Protein AF-A0A7W4NN12-F1 (afdb_monomer_lite)

Structure (mmCIF, N/CA/C/O backbone):
data_AF-A0A7W4NN12-F1
#
_entry.id   AF-A0A7W4NN12-F1
#
loop_
_atom_site.group_PDB
_atom_site.id
_atom_site.type_symbol
_atom_site.label_atom_id
_atom_site.label_alt_id
_atom_site.label_comp_id
_atom_site.label_asym_id
_atom_site.label_entity_id
_atom_site.label_seq_id
_atom_site.pdbx_PDB_ins_code
_atom_site.Cartn_x
_atom_site.Cartn_y
_atom_site.Cartn_z
_atom_site.occupancy
_atom_site.B_iso_or_equiv
_atom_site.auth_seq_id
_atom_site.auth_comp_id
_atom_site.auth_asym_id
_atom_site.auth_atom_id
_atom_site.pdbx_PDB_model_num
ATOM 1 N N . MET A 1 1 ? -15.219 -5.579 -9.263 1.00 50.91 1 MET A N 1
ATOM 2 C CA . MET A 1 1 ? -13.966 -5.401 -8.498 1.00 50.91 1 MET A CA 1
ATOM 3 C C . MET A 1 1 ? -12.820 -5.453 -9.490 1.00 50.91 1 MET A C 1
ATOM 5 O O . MET A 1 1 ? -12.770 -6.405 -10.256 1.00 50.91 1 MET A O 1
ATOM 9 N N . SER A 1 2 ? -11.978 -4.421 -9.562 1.00 65.06 2 SER A N 1
ATOM 10 C CA . SER A 1 2 ? -10.755 -4.486 -10.374 1.00 65.06 2 SER A CA 1
ATOM 11 C C . SER A 1 2 ? -9.775 -5.413 -9.653 1.00 65.06 2 SER A C 1
ATOM 13 O O . SER A 1 2 ? -9.401 -5.104 -8.526 1.00 65.06 2 SER A O 1
ATOM 15 N N . GLY A 1 3 ? -9.442 -6.561 -10.247 1.00 89.62 3 GLY A N 1
ATOM 16 C CA . GLY A 1 3 ? -8.430 -7.478 -9.710 1.00 89.62 3 GLY A CA 1
ATOM 17 C C . GLY A 1 3 ? -7.016 -6.889 -9.777 1.00 89.62 3 GLY A C 1
ATOM 18 O O . GLY A 1 3 ? -6.835 -5.751 -10.215 1.00 89.62 3 GLY A O 1
ATOM 19 N N . VAL A 1 4 ? -6.018 -7.662 -9.356 1.00 96.56 4 VAL A N 1
ATOM 20 C CA . VAL A 1 4 ? -4.595 -7.335 -9.548 1.00 96.56 4 VAL A CA 1
ATOM 21 C C . VAL A 1 4 ? -4.143 -7.881 -10.902 1.00 96.56 4 VAL A C 1
ATOM 23 O O . VAL A 1 4 ? -4.489 -9.007 -11.247 1.00 96.56 4 VAL A O 1
ATOM 26 N N . ASP A 1 5 ? -3.425 -7.064 -11.671 1.00 97.44 5 ASP A N 1
ATOM 27 C CA . ASP A 1 5 ? -2.785 -7.466 -12.934 1.00 97.44 5 ASP A CA 1
ATOM 28 C C . ASP A 1 5 ? -1.349 -7.934 -12.682 1.00 97.44 5 ASP A C 1
ATOM 30 O O . ASP A 1 5 ? -0.929 -8.985 -13.152 1.00 97.44 5 ASP A O 1
ATOM 34 N N . SER A 1 6 ? -0.618 -7.169 -11.868 1.00 97.88 6 SER A N 1
ATOM 35 C CA . SER A 1 6 ? 0.743 -7.476 -11.444 1.00 97.88 6 SER A CA 1
ATOM 36 C C . SER A 1 6 ? 0.970 -6.987 -10.019 1.00 97.88 6 SER A C 1
ATOM 38 O O . SER A 1 6 ? 0.610 -5.858 -9.679 1.00 97.88 6 SER A O 1
ATOM 40 N N . TRP A 1 7 ? 1.593 -7.825 -9.193 1.00 98.19 7 TRP A N 1
ATOM 41 C CA . TRP A 1 7 ? 2.074 -7.421 -7.871 1.00 98.19 7 TRP A CA 1
ATOM 42 C C . TRP A 1 7 ? 3.340 -6.564 -7.952 1.00 98.19 7 TRP A C 1
ATOM 44 O O . TRP A 1 7 ? 3.594 -5.755 -7.063 1.00 98.19 7 TRP A O 1
ATOM 54 N N . GLY A 1 8 ? 4.071 -6.678 -9.062 1.00 98.06 8 GLY A N 1
ATOM 55 C CA . GLY A 1 8 ? 5.387 -6.085 -9.219 1.00 98.06 8 GLY A CA 1
ATOM 56 C C . GLY A 1 8 ? 6.470 -6.849 -8.458 1.00 98.06 8 GLY A C 1
ATOM 57 O O . GLY A 1 8 ? 6.244 -7.921 -7.895 1.00 98.06 8 GLY A O 1
ATOM 58 N N . ASP A 1 9 ? 7.667 -6.281 -8.463 1.00 98.12 9 ASP A N 1
ATOM 59 C CA . ASP A 1 9 ? 8.858 -6.787 -7.784 1.00 98.12 9 ASP A CA 1
ATOM 60 C C . ASP A 1 9 ? 9.805 -5.611 -7.487 1.00 98.12 9 ASP A C 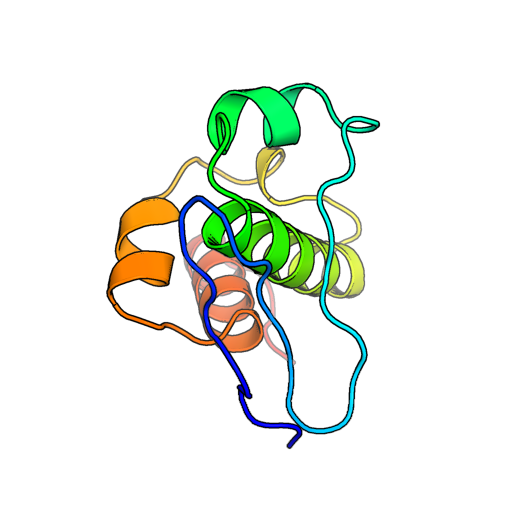1
ATOM 62 O O . ASP A 1 9 ? 9.351 -4.479 -7.296 1.00 98.12 9 ASP A O 1
ATOM 66 N N . VAL A 1 10 ? 11.109 -5.857 -7.382 1.00 97.69 10 VAL A N 1
ATOM 67 C CA . VAL A 1 10 ? 12.081 -4.785 -7.158 1.00 97.69 10 VAL A CA 1
ATOM 68 C C . VAL A 1 10 ? 12.152 -3.798 -8.331 1.00 97.69 10 VAL A C 1
ATOM 70 O O . VAL A 1 10 ? 12.311 -2.609 -8.088 1.00 97.69 10 VAL A O 1
ATOM 73 N N . ASP A 1 11 ? 11.923 -4.247 -9.566 1.00 98.06 11 ASP A N 1
ATOM 74 C CA . ASP A 1 11 ? 12.091 -3.473 -10.803 1.00 98.06 11 ASP A CA 1
ATOM 75 C C . ASP A 1 11 ? 10.759 -3.155 -11.513 1.00 98.06 11 ASP A C 1
ATOM 77 O O . ASP A 1 11 ? 10.718 -2.336 -12.438 1.00 98.06 11 ASP A O 1
ATOM 81 N N . ALA A 1 12 ? 9.651 -3.767 -11.086 1.00 98.25 12 ALA A N 1
ATOM 82 C CA . ALA A 1 12 ? 8.324 -3.573 -11.664 1.00 98.25 12 ALA A CA 1
ATOM 83 C C . ALA A 1 12 ? 7.303 -3.042 -10.635 1.00 98.25 12 ALA A C 1
ATOM 85 O O . ALA A 1 12 ? 7.196 -3.591 -9.539 1.00 98.25 12 ALA A O 1
ATOM 86 N N . PRO A 1 13 ? 6.506 -2.006 -10.965 1.00 98.56 13 PRO A N 1
ATOM 87 C CA . PRO A 1 13 ? 5.477 -1.463 -10.077 1.00 98.56 13 PRO A CA 1
ATOM 88 C C . PRO A 1 13 ? 4.235 -2.360 -9.953 1.00 98.56 13 PRO A C 1
ATOM 90 O O . PRO A 1 13 ? 3.884 -3.105 -10.868 1.00 98.56 13 PRO A O 1
ATOM 93 N N . PHE A 1 14 ? 3.509 -2.199 -8.844 1.00 98.50 14 PHE A N 1
ATOM 94 C CA . PHE A 1 14 ? 2.195 -2.810 -8.629 1.00 98.50 14 PHE A CA 1
ATOM 95 C C . PHE A 1 14 ? 1.138 -2.235 -9.584 1.00 98.50 14 PHE A C 1
ATOM 97 O O . PHE A 1 14 ? 1.106 -1.028 -9.851 1.00 98.50 14 PHE A O 1
ATOM 104 N N . GLN A 1 15 ? 0.219 -3.076 -10.061 1.00 98.44 15 GLN A N 1
ATOM 105 C CA . GLN A 1 15 ? -0.800 -2.690 -11.032 1.00 98.44 15 GLN A CA 1
ATOM 106 C C . GLN A 1 15 ? -2.138 -3.404 -10.801 1.00 98.44 15 GLN A C 1
ATOM 108 O O . GLN A 1 15 ? -2.231 -4.629 -10.737 1.00 98.44 15 GLN A O 1
ATOM 113 N N . PHE A 1 16 ? -3.218 -2.621 -10.770 1.00 97.94 16 PHE A N 1
ATOM 114 C CA . PHE A 1 16 ? -4.581 -3.150 -10.847 1.00 97.94 16 PHE A CA 1
ATOM 115 C C . PHE A 1 16 ? -4.984 -3.454 -12.296 1.00 97.94 16 PHE A C 1
ATOM 117 O O . PHE A 1 16 ? -4.656 -2.698 -13.212 1.00 97.94 16 PHE A O 1
ATOM 124 N N . ALA A 1 17 ? -5.813 -4.480 -12.483 1.00 96.56 17 ALA A N 1
ATOM 125 C CA . ALA A 1 17 ? -6.398 -4.850 -13.768 1.00 96.56 17 ALA A CA 1
ATOM 126 C C . ALA A 1 17 ? -7.104 -3.660 -14.436 1.00 96.56 17 ALA A C 1
ATOM 128 O O . ALA A 1 17 ? -8.002 -3.032 -13.860 1.00 96.56 17 ALA A O 1
ATOM 129 N N . GLY A 1 18 ? -6.685 -3.358 -15.668 1.00 95.81 18 GLY A N 1
ATOM 130 C CA . GLY A 1 18 ? -7.232 -2.268 -16.479 1.00 95.81 18 GLY A CA 1
ATOM 131 C C . GLY A 1 18 ? -6.844 -0.859 -16.015 1.00 95.81 18 GLY A C 1
ATOM 132 O O . GLY A 1 18 ? -7.481 0.108 -16.433 1.00 95.81 18 GLY A O 1
ATOM 133 N N . ARG A 1 19 ? -5.837 -0.715 -15.144 1.00 96.00 19 ARG A N 1
ATOM 134 C CA . ARG A 1 19 ? -5.295 0.582 -14.709 1.00 96.00 19 ARG A CA 1
ATOM 135 C C . ARG A 1 19 ? -3.819 0.696 -15.058 1.00 96.00 19 ARG A C 1
ATOM 137 O O . ARG A 1 19 ? -3.155 -0.311 -15.270 1.00 96.00 19 ARG A O 1
ATOM 144 N N . GLN A 1 20 ? -3.314 1.927 -15.103 1.00 97.56 20 GLN A N 1
ATOM 145 C CA . GLN A 1 20 ? -1.872 2.158 -15.170 1.00 97.56 20 GLN A CA 1
ATOM 146 C C . GLN A 1 20 ? -1.193 1.678 -13.874 1.00 97.56 20 GLN A C 1
ATOM 148 O O . GLN A 1 20 ? -1.839 1.708 -12.818 1.00 97.56 20 GLN A O 1
ATOM 153 N N . PRO A 1 21 ? 0.081 1.253 -13.937 1.00 97.94 21 PRO A N 1
ATOM 154 C CA . PRO A 1 21 ? 0.831 0.884 -12.746 1.00 97.94 21 PRO A CA 1
ATOM 155 C C . PRO A 1 21 ? 0.977 2.049 -11.766 1.00 97.94 21 PRO A C 1
ATOM 157 O O . PRO A 1 21 ? 1.078 3.211 -12.165 1.00 97.94 21 PRO A O 1
ATOM 160 N N . ILE A 1 22 ? 1.016 1.730 -10.476 1.00 97.94 22 ILE A N 1
ATOM 161 C CA . ILE A 1 22 ? 1.269 2.698 -9.411 1.00 97.94 22 ILE A CA 1
ATOM 162 C C . ILE A 1 22 ? 2.783 2.818 -9.254 1.00 97.94 22 ILE A C 1
ATOM 164 O O . ILE A 1 22 ? 3.427 1.970 -8.642 1.00 97.94 22 ILE A O 1
ATOM 168 N N . THR A 1 23 ? 3.358 3.856 -9.858 1.00 97.25 23 THR A N 1
ATOM 169 C CA . THR A 1 23 ? 4.806 4.089 -9.861 1.00 97.25 23 THR A CA 1
ATOM 170 C C . THR A 1 23 ? 5.308 4.616 -8.518 1.00 97.25 23 THR A C 1
ATOM 172 O O . THR A 1 23 ? 4.532 5.119 -7.698 1.00 97.25 23 THR A O 1
ATOM 175 N N . ARG A 1 24 ? 6.628 4.545 -8.321 1.00 95.88 24 ARG A N 1
ATOM 176 C CA . ARG A 1 24 ? 7.309 5.177 -7.190 1.00 95.88 24 ARG A CA 1
ATOM 177 C C . ARG A 1 24 ? 7.057 6.685 -7.142 1.00 95.88 24 ARG A C 1
ATOM 179 O O . ARG A 1 24 ? 7.022 7.341 -8.184 1.00 95.88 24 ARG A O 1
ATOM 186 N N . ASP A 1 25 ? 6.878 7.200 -5.931 1.00 94.31 25 ASP A N 1
ATOM 187 C CA . AS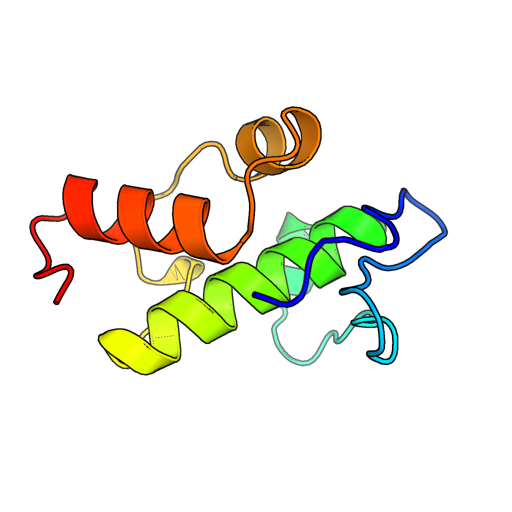P A 1 25 ? 6.713 8.615 -5.618 1.00 94.31 25 ASP A CA 1
ATOM 188 C C . ASP A 1 25 ? 7.417 8.925 -4.292 1.00 94.31 25 ASP A C 1
ATOM 190 O O . ASP A 1 25 ? 6.995 8.467 -3.232 1.00 94.31 25 ASP A O 1
ATOM 194 N N . ASP A 1 26 ? 8.499 9.698 -4.368 1.00 94.00 26 ASP A N 1
ATOM 195 C CA . ASP A 1 26 ? 9.342 10.042 -3.217 1.00 94.00 26 ASP A CA 1
ATOM 196 C C . ASP A 1 26 ? 8.893 11.327 -2.499 1.00 94.00 26 ASP A C 1
ATOM 198 O O . ASP A 1 26 ? 9.641 11.884 -1.694 1.00 94.00 26 ASP A O 1
ATOM 202 N N . SER A 1 27 ? 7.682 11.827 -2.779 1.00 93.69 27 SER A N 1
ATOM 203 C CA . SER A 1 27 ? 7.125 12.978 -2.051 1.00 93.69 27 SER A CA 1
ATOM 204 C C . SER A 1 27 ? 6.846 12.681 -0.574 1.00 93.69 27 SER A C 1
ATOM 206 O O . SER A 1 27 ? 6.912 13.602 0.241 1.00 93.69 27 SER A O 1
ATOM 208 N N . ASP A 1 28 ? 6.591 11.416 -0.220 1.00 92.75 28 ASP A N 1
ATOM 209 C CA . ASP A 1 28 ? 6.563 10.931 1.161 1.00 92.75 28 ASP A CA 1
ATOM 210 C C . ASP A 1 28 ? 7.895 10.222 1.496 1.00 92.75 28 ASP A C 1
ATOM 212 O O . ASP A 1 28 ? 8.113 9.077 1.077 1.00 92.75 28 ASP A O 1
ATOM 216 N N . PRO A 1 29 ? 8.799 10.865 2.262 1.00 94.31 29 PRO A N 1
ATOM 217 C CA . PRO A 1 29 ? 10.099 10.290 2.590 1.00 94.31 29 PRO A CA 1
ATOM 218 C C . PRO A 1 29 ? 10.006 9.083 3.534 1.00 94.31 29 PRO A C 1
ATOM 220 O O . PRO A 1 29 ? 10.897 8.231 3.500 1.00 94.31 29 PRO A O 1
ATOM 223 N N . MET A 1 30 ? 8.956 8.975 4.362 1.00 94.56 30 MET A N 1
ATOM 224 C CA . MET A 1 30 ? 8.765 7.795 5.212 1.00 94.56 30 MET A CA 1
ATOM 225 C C . MET A 1 30 ? 8.406 6.588 4.355 1.00 94.56 30 MET A C 1
ATOM 227 O O . MET A 1 30 ? 9.040 5.540 4.486 1.00 94.56 30 MET A O 1
ATOM 231 N N . MET A 1 31 ? 7.488 6.759 3.400 1.00 96.12 31 MET A N 1
ATOM 232 C CA . MET A 1 31 ? 7.151 5.708 2.442 1.00 96.12 31 MET A CA 1
ATOM 233 C C . MET A 1 31 ? 8.347 5.299 1.585 1.00 96.12 31 MET A C 1
ATOM 235 O O . MET A 1 31 ? 8.630 4.106 1.436 1.00 96.12 31 MET A O 1
ATOM 239 N N . ALA A 1 32 ? 9.063 6.284 1.042 1.00 95.75 32 ALA A N 1
ATOM 240 C CA . ALA A 1 32 ? 10.239 6.067 0.209 1.00 95.75 32 ALA A CA 1
ATOM 241 C C . ALA A 1 32 ? 11.328 5.268 0.940 1.00 95.75 32 ALA A C 1
ATOM 243 O O . ALA A 1 32 ? 11.904 4.353 0.353 1.00 95.75 32 ALA A O 1
ATOM 244 N N . SER A 1 33 ? 11.576 5.588 2.215 1.00 96.38 33 SER A N 1
ATOM 245 C CA . SER A 1 33 ? 12.541 4.889 3.069 1.00 96.38 33 SER A CA 1
ATOM 246 C C . SER A 1 33 ? 12.074 3.471 3.407 1.00 96.38 33 SER A C 1
ATOM 248 O O . SER A 1 33 ? 12.799 2.501 3.183 1.00 96.38 33 SER A O 1
ATOM 250 N N . TYR A 1 34 ? 10.831 3.330 3.875 1.00 96.50 34 TYR A N 1
ATOM 251 C CA . TYR A 1 34 ? 10.266 2.052 4.312 1.00 96.50 34 TYR A CA 1
ATOM 252 C C . TYR A 1 34 ? 10.211 1.009 3.190 1.00 96.50 34 TYR A C 1
ATOM 254 O O . TYR A 1 34 ? 10.444 -0.177 3.407 1.00 96.50 34 TYR A O 1
ATOM 262 N N . THR A 1 35 ? 9.941 1.457 1.966 1.00 96.94 35 THR A N 1
ATOM 263 C CA . THR A 1 35 ? 9.836 0.577 0.793 1.00 96.94 35 THR A CA 1
ATOM 264 C C . THR A 1 35 ? 11.180 0.329 0.104 1.00 96.94 35 THR A C 1
ATOM 266 O O . THR A 1 35 ? 11.256 -0.540 -0.769 1.00 96.94 35 THR A O 1
ATOM 269 N N . SER A 1 36 ? 12.244 1.039 0.513 1.00 95.19 36 SER A N 1
ATOM 270 C CA . SER A 1 36 ? 13.564 1.009 -0.140 1.00 95.19 36 SER A CA 1
ATOM 271 C C . SER A 1 36 ? 13.406 1.144 -1.662 1.00 95.19 36 SER A C 1
ATOM 273 O O . SER A 1 36 ? 12.549 1.904 -2.094 1.00 95.19 36 SER A O 1
ATOM 275 N N . ASP A 1 37 ? 14.151 0.412 -2.491 1.00 95.62 37 ASP A N 1
ATOM 276 C CA . ASP A 1 37 ? 14.023 0.479 -3.958 1.00 95.62 37 ASP A CA 1
ATOM 277 C C . ASP A 1 37 ? 12.941 -0.448 -4.542 1.00 95.62 37 ASP A C 1
ATOM 279 O O . ASP A 1 37 ? 12.833 -0.593 -5.755 1.00 95.62 37 ASP A O 1
ATOM 283 N N . HIS A 1 38 ? 12.107 -1.086 -3.715 1.00 98.38 38 HIS A N 1
ATOM 284 C CA . HIS A 1 38 ? 11.197 -2.123 -4.193 1.00 98.38 38 HIS A CA 1
ATOM 285 C C . HIS A 1 38 ? 9.919 -1.541 -4.822 1.00 98.38 38 HIS A C 1
ATOM 287 O O . HIS A 1 38 ? 8.944 -1.242 -4.126 1.00 98.38 38 HIS A O 1
ATOM 293 N N . LEU A 1 39 ? 9.881 -1.435 -6.154 1.00 98.56 39 LEU A N 1
ATOM 294 C CA . LEU A 1 39 ? 8.807 -0.746 -6.886 1.00 98.56 39 LEU A CA 1
ATOM 295 C C . LEU A 1 39 ? 7.411 -1.367 -6.708 1.00 98.56 39 LEU A C 1
ATOM 297 O O . LEU A 1 39 ? 6.432 -0.633 -6.551 1.00 98.56 39 LEU A O 1
ATOM 301 N N . GLY A 1 40 ? 7.309 -2.697 -6.689 1.00 98.62 40 GLY A N 1
ATOM 302 C CA . GLY A 1 40 ? 6.060 -3.432 -6.466 1.00 98.62 40 GLY A CA 1
ATOM 303 C C . GLY A 1 40 ? 5.469 -3.135 -5.092 1.00 98.62 40 GLY A C 1
ATOM 304 O O . GLY A 1 40 ? 4.368 -2.594 -4.981 1.00 98.62 40 GLY A O 1
ATOM 305 N N . PHE A 1 41 ? 6.258 -3.377 -4.044 1.00 98.62 41 PHE A N 1
ATOM 306 C CA . PHE A 1 41 ? 5.887 -3.081 -2.665 1.00 98.62 41 PHE A CA 1
ATOM 307 C C . PHE A 1 41 ? 5.531 -1.604 -2.455 1.00 98.62 41 PHE A C 1
ATOM 309 O O . PHE A 1 41 ? 4.515 -1.307 -1.829 1.00 98.62 41 PHE A O 1
ATOM 316 N N . HIS A 1 42 ? 6.293 -0.675 -3.038 1.00 98.62 42 HIS A N 1
ATOM 317 C CA . HIS A 1 42 ? 5.974 0.749 -2.971 1.00 98.62 42 HIS A CA 1
ATOM 318 C C . HIS A 1 42 ? 4.611 1.064 -3.601 1.00 98.62 42 HIS A C 1
ATOM 320 O O . HIS A 1 42 ? 3.770 1.717 -2.983 1.00 98.62 42 HIS A O 1
ATOM 326 N N . GLY A 1 43 ? 4.354 0.574 -4.817 1.00 98.50 43 GLY A N 1
ATOM 327 C CA . GLY A 1 43 ? 3.072 0.781 -5.489 1.00 98.50 43 GLY A CA 1
ATOM 328 C C . GLY A 1 43 ? 1.891 0.163 -4.729 1.00 98.50 43 GLY A C 1
ATOM 329 O O . GLY A 1 43 ? 0.821 0.771 -4.648 1.00 98.50 43 GLY A O 1
ATOM 330 N N . TRP A 1 44 ? 2.089 -1.014 -4.130 1.00 98.56 44 TRP A N 1
ATOM 331 C CA . TRP A 1 44 ? 1.090 -1.668 -3.288 1.00 98.56 44 TRP A CA 1
ATOM 332 C C . TRP A 1 44 ? 0.806 -0.864 -2.015 1.00 98.56 44 TRP A C 1
ATOM 334 O O . TRP A 1 44 ? -0.357 -0.582 -1.720 1.00 98.56 44 TRP A O 1
ATOM 344 N N . LEU A 1 45 ? 1.843 -0.415 -1.302 1.00 98.31 45 LEU A N 1
ATOM 345 C CA . LEU A 1 45 ? 1.687 0.322 -0.048 1.00 98.31 45 LEU A CA 1
ATOM 346 C C . LEU A 1 45 ? 1.006 1.678 -0.272 1.00 98.31 45 LEU A C 1
ATOM 348 O O . LEU A 1 45 ? 0.130 2.057 0.501 1.00 98.31 45 LEU A O 1
ATOM 352 N N . ARG A 1 46 ? 1.290 2.354 -1.395 1.00 98.12 46 ARG A N 1
ATOM 353 C CA . ARG A 1 46 ? 0.536 3.544 -1.833 1.00 98.12 46 ARG A CA 1
ATOM 354 C C . ARG A 1 46 ? -0.951 3.262 -2.042 1.00 98.12 46 ARG A C 1
ATOM 356 O O . ARG A 1 46 ? -1.794 4.125 -1.792 1.00 98.12 46 ARG A O 1
ATOM 363 N N . ALA A 1 47 ? -1.302 2.075 -2.538 1.00 98.12 47 ALA A N 1
ATOM 364 C CA . ALA A 1 47 ? -2.698 1.688 -2.709 1.00 98.12 47 ALA A CA 1
ATOM 365 C C . ALA A 1 47 ? -3.390 1.423 -1.363 1.00 98.12 47 ALA A C 1
ATOM 367 O O . ALA A 1 47 ? -4.561 1.790 -1.217 1.00 98.12 47 ALA A O 1
ATOM 368 N N . VAL A 1 48 ? -2.679 0.828 -0.396 1.00 97.69 48 VAL A N 1
ATOM 369 C CA . VAL A 1 48 ? -3.157 0.643 0.985 1.00 97.69 48 VAL A CA 1
ATOM 370 C C . VAL A 1 48 ? -3.363 2.000 1.652 1.00 97.69 48 VAL A C 1
ATOM 372 O O . VAL A 1 48 ? -4.471 2.290 2.098 1.00 97.69 48 VAL A O 1
ATOM 375 N N . ASP A 1 49 ? -2.356 2.872 1.615 1.00 97.62 49 ASP A N 1
ATOM 376 C CA . ASP A 1 49 ? -2.418 4.239 2.136 1.00 97.62 49 ASP A CA 1
ATOM 377 C C . ASP A 1 49 ? -3.622 5.000 1.588 1.00 97.62 49 ASP A C 1
ATOM 379 O O . ASP A 1 49 ? -4.496 5.441 2.336 1.00 97.62 49 ASP A O 1
ATOM 383 N N . ARG A 1 50 ? -3.794 4.994 0.263 1.00 96.81 50 ARG A N 1
ATOM 384 C CA . ARG A 1 50 ? -4.957 5.625 -0.360 1.00 96.81 50 ARG A CA 1
ATOM 385 C C . ARG A 1 50 ? -6.285 5.032 0.117 1.00 96.81 50 ARG A C 1
ATOM 387 O O . ARG A 1 50 ? -7.282 5.759 0.150 1.00 96.81 50 ARG A O 1
ATOM 394 N N . ALA A 1 51 ? -6.345 3.737 0.419 1.00 95.75 51 ALA A N 1
ATOM 395 C CA . ALA A 1 51 ? -7.550 3.084 0.921 1.00 95.75 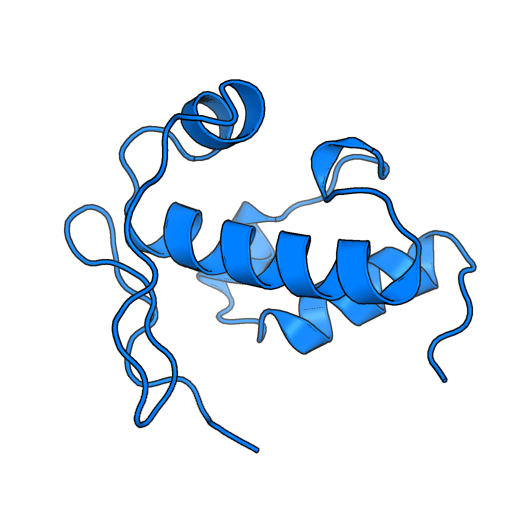51 ALA A CA 1
ATOM 396 C C . ALA A 1 51 ? -7.854 3.453 2.383 1.00 95.75 51 ALA A C 1
ATOM 398 O O . ALA A 1 51 ? -9.035 3.613 2.709 1.00 95.75 51 ALA A O 1
ATOM 399 N N . ILE A 1 52 ? -6.831 3.635 3.220 1.00 95.94 52 ILE A N 1
ATOM 400 C CA . ILE A 1 52 ? -6.947 4.084 4.615 1.00 95.94 52 ILE A CA 1
ATOM 401 C C . ILE A 1 52 ? -7.339 5.564 4.659 1.00 95.94 52 ILE A C 1
ATOM 403 O O . ILE A 1 52 ? -8.385 5.909 5.215 1.00 95.94 52 ILE A O 1
ATOM 407 N N . SER A 1 53 ? -6.607 6.437 3.963 1.00 95.62 53 SER A N 1
ATOM 408 C CA . SER A 1 53 ? -6.856 7.885 4.006 1.00 95.62 53 SER A CA 1
ATOM 409 C C . SER A 1 53 ? -8.212 8.281 3.441 1.00 95.62 53 SER A C 1
ATOM 411 O O . SER A 1 53 ? -8.798 9.271 3.868 1.00 95.62 53 SER A O 1
ATOM 413 N N . ARG A 1 54 ? -8.766 7.503 2.501 1.00 95.06 54 ARG A N 1
ATOM 414 C CA . ARG A 1 54 ? -10.144 7.711 2.019 1.00 95.06 54 ARG A CA 1
ATOM 415 C C . ARG A 1 54 ? -11.212 7.445 3.077 1.00 95.06 54 ARG A C 1
ATOM 417 O O . ARG A 1 54 ? -12.311 7.963 2.915 1.00 95.06 54 ARG A O 1
ATOM 424 N N . ARG A 1 55 ? -10.921 6.615 4.079 1.00 94.00 55 ARG A N 1
ATOM 425 C CA . ARG A 1 55 ? -11.875 6.219 5.121 1.00 94.00 55 ARG A CA 1
ATOM 426 C C . ARG A 1 55 ? -11.776 7.111 6.346 1.00 94.00 55 ARG A C 1
ATOM 428 O O . ARG A 1 55 ? -12.800 7.582 6.820 1.00 94.00 55 ARG A O 1
ATOM 435 N N . ILE A 1 56 ? -10.557 7.361 6.821 1.00 93.88 56 ILE A N 1
ATOM 436 C CA . ILE A 1 56 ? -10.342 8.012 8.123 1.00 93.88 56 ILE A CA 1
ATOM 437 C C . ILE A 1 56 ? -9.471 9.275 8.064 1.00 93.88 56 ILE A C 1
ATOM 439 O O . ILE A 1 56 ? -9.240 9.907 9.087 1.00 93.88 56 ILE A O 1
ATOM 443 N N . GLY A 1 57 ? -9.008 9.683 6.878 1.00 93.44 57 GLY A N 1
ATOM 444 C CA . GLY A 1 57 ? -8.280 10.944 6.686 1.00 93.44 57 GLY A CA 1
ATOM 445 C C . GLY A 1 57 ? -6.799 10.941 7.086 1.00 93.44 57 GLY A C 1
ATOM 446 O O . GLY A 1 57 ? -6.156 11.973 6.922 1.00 93.44 57 GLY A O 1
ATOM 447 N N . ILE A 1 58 ? -6.263 9.809 7.552 1.00 93.44 58 ILE A N 1
ATOM 448 C CA . ILE A 1 58 ? -4.844 9.611 7.909 1.00 93.44 58 ILE A CA 1
ATOM 449 C C . ILE A 1 58 ? -4.201 8.491 7.072 1.00 93.44 58 ILE A C 1
ATOM 451 O O . ILE A 1 58 ? -4.910 7.774 6.359 1.00 93.44 58 ILE A O 1
ATOM 455 N N . GLY A 1 59 ? -2.873 8.377 7.085 1.00 93.50 59 GLY A N 1
ATOM 456 C CA . GLY A 1 59 ? -2.107 7.437 6.256 1.00 93.50 59 GLY A CA 1
ATOM 457 C C . GLY A 1 59 ? -1.662 6.159 6.973 1.00 93.50 59 GLY A C 1
ATOM 458 O O . GLY A 1 59 ? -1.896 5.978 8.167 1.00 93.50 59 GLY A O 1
ATOM 459 N N . VAL A 1 60 ? -0.979 5.269 6.243 1.00 94.69 60 VAL A N 1
ATOM 460 C CA . VAL A 1 60 ? -0.428 4.007 6.797 1.00 94.69 60 VAL A CA 1
ATOM 461 C C . VAL A 1 60 ? 0.550 4.228 7.947 1.00 94.69 60 VAL A C 1
ATOM 463 O O . VAL A 1 60 ? 0.609 3.398 8.845 1.00 94.69 60 VAL A O 1
ATOM 466 N N . PHE A 1 61 ? 1.295 5.335 7.932 1.00 94.69 61 PHE A N 1
ATOM 467 C CA . PHE A 1 61 ? 2.288 5.653 8.963 1.00 94.69 61 PHE A CA 1
ATOM 468 C C . PHE A 1 61 ? 1.713 6.401 10.171 1.00 94.69 61 PHE A C 1
ATOM 470 O O . PHE A 1 61 ? 2.440 6.647 11.130 1.00 94.69 61 PHE A O 1
ATOM 477 N N . ASP A 1 62 ? 0.426 6.756 10.135 1.00 93.12 62 ASP A N 1
ATOM 478 C CA . ASP A 1 62 ? -0.285 7.324 11.284 1.00 93.12 62 ASP A CA 1
ATOM 479 C C . ASP A 1 62 ? -0.970 6.237 12.135 1.00 93.12 62 ASP A C 1
ATOM 481 O O . ASP A 1 62 ? -1.419 6.512 13.249 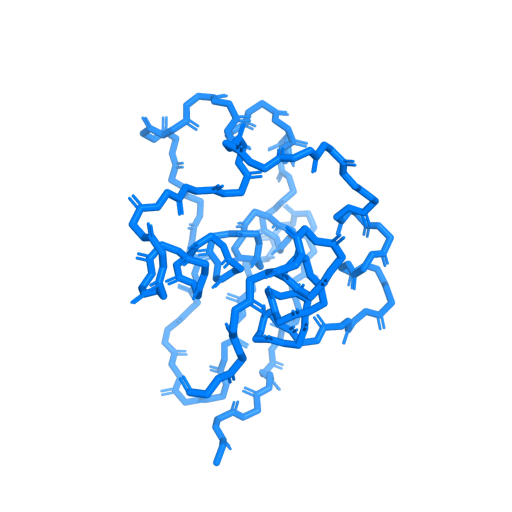1.00 93.12 62 ASP A O 1
ATOM 485 N N . LEU A 1 63 ? -1.066 5.008 11.615 1.00 90.94 63 LEU A N 1
ATOM 486 C CA . LEU A 1 63 ? -1.539 3.835 12.347 1.00 90.94 63 LEU A CA 1
ATOM 487 C C . LEU A 1 63 ? -0.364 3.111 13.023 1.00 90.94 63 LEU A C 1
ATOM 489 O O . LEU A 1 63 ? 0.783 3.273 12.596 1.00 90.94 63 LEU A O 1
ATOM 493 N N . PRO A 1 64 ? -0.622 2.295 14.062 1.00 90.56 64 PRO A N 1
ATOM 494 C CA . PRO A 1 64 ? 0.392 1.414 14.620 1.00 90.56 64 PRO A CA 1
ATOM 495 C C . PRO A 1 64 ? 1.062 0.551 13.552 1.00 90.56 64 PRO A C 1
ATOM 497 O O . PRO A 1 64 ? 0.435 0.113 12.583 1.00 90.56 64 PRO A O 1
ATOM 500 N N . ASP A 1 65 ? 2.363 0.331 13.737 1.00 86.88 65 ASP A N 1
ATOM 501 C CA . ASP A 1 65 ? 3.154 -0.437 12.785 1.00 86.88 65 ASP A CA 1
ATOM 502 C C . ASP A 1 65 ? 2.646 -1.880 12.694 1.00 86.88 65 ASP A C 1
ATOM 504 O O . ASP A 1 65 ? 2.252 -2.496 13.688 1.00 86.88 65 ASP A O 1
ATOM 508 N N . ARG A 1 66 ? 2.686 -2.424 11.481 1.00 91.69 66 ARG A N 1
ATOM 509 C CA . ARG A 1 66 ? 2.298 -3.801 11.189 1.00 91.69 66 ARG A CA 1
ATOM 510 C C . ARG A 1 66 ? 3.192 -4.386 10.115 1.00 91.69 66 ARG A C 1
ATOM 512 O O . ARG A 1 66 ? 3.901 -3.678 9.404 1.00 91.69 66 ARG A O 1
ATOM 519 N N . CYS A 1 67 ? 3.102 -5.700 9.947 1.00 94.88 67 CYS A N 1
ATOM 520 C CA . CYS A 1 67 ? 3.843 -6.441 8.934 1.00 94.88 67 CYS A CA 1
ATOM 521 C C . CYS A 1 67 ? 3.315 -6.187 7.506 1.00 94.88 67 CYS A C 1
ATOM 523 O O . CYS A 1 67 ? 2.820 -7.092 6.837 1.00 94.88 67 CYS A O 1
ATOM 525 N N . TRP A 1 68 ? 3.414 -4.948 7.017 1.00 96.94 68 TRP A N 1
ATOM 526 C CA . TRP A 1 68 ? 3.005 -4.564 5.664 1.00 96.94 68 TRP A CA 1
ATOM 527 C C . TRP A 1 68 ? 3.765 -5.339 4.589 1.00 96.94 68 TRP A C 1
ATOM 529 O O . TRP A 1 68 ? 3.195 -5.668 3.551 1.00 96.94 68 TRP A O 1
ATOM 539 N N . ARG A 1 69 ? 5.045 -5.638 4.844 1.00 97.38 69 ARG A N 1
ATOM 540 C CA . ARG A 1 69 ? 5.870 -6.433 3.934 1.00 97.38 69 ARG A CA 1
ATOM 541 C C . ARG A 1 69 ? 5.325 -7.851 3.774 1.00 97.38 69 ARG A C 1
ATOM 543 O O . ARG A 1 69 ? 5.151 -8.289 2.643 1.00 97.38 69 ARG A O 1
ATOM 550 N N . ASP A 1 70 ? 5.001 -8.510 4.883 1.00 97.94 70 ASP A N 1
ATOM 551 C CA . ASP A 1 70 ? 4.466 -9.874 4.862 1.00 97.94 70 ASP A CA 1
ATOM 552 C C . ASP A 1 70 ? 3.114 -9.909 4.137 1.00 97.94 70 ASP A C 1
ATOM 554 O O . ASP A 1 70 ? 2.906 -10.740 3.263 1.00 97.94 70 ASP A O 1
ATOM 558 N N . ALA A 1 71 ? 2.235 -8.932 4.392 1.00 98.00 71 ALA A N 1
ATOM 559 C CA . ALA A 1 71 ? 0.957 -8.820 3.683 1.00 98.00 71 ALA A CA 1
ATOM 560 C C . ALA A 1 71 ? 1.124 -8.628 2.161 1.00 98.00 71 ALA A C 1
ATOM 562 O O . ALA A 1 71 ? 0.321 -9.139 1.379 1.00 98.00 71 ALA A O 1
ATOM 563 N N . TYR A 1 72 ? 2.158 -7.903 1.724 1.00 98.38 72 TYR A N 1
ATOM 564 C CA . TYR A 1 72 ? 2.498 -7.787 0.306 1.00 98.38 72 TYR A CA 1
ATOM 565 C C . TYR A 1 72 ? 3.018 -9.110 -0.273 1.00 98.38 72 TYR A C 1
ATOM 567 O O . TYR A 1 72 ? 2.564 -9.522 -1.341 1.00 98.38 72 TYR A O 1
ATOM 575 N N . ASP A 1 73 ? 3.942 -9.777 0.424 1.00 98.25 73 ASP A N 1
ATOM 576 C CA . ASP A 1 73 ? 4.534 -11.044 -0.021 1.00 98.25 73 ASP A CA 1
ATOM 577 C C . ASP A 1 73 ? 3.479 -12.175 -0.070 1.00 98.25 73 ASP A C 1
ATOM 579 O O . ASP A 1 73 ? 3.494 -12.993 -0.993 1.00 98.25 73 ASP A O 1
ATOM 583 N N . ASP A 1 74 ? 2.492 -12.145 0.832 1.00 98.06 74 ASP A N 1
ATOM 584 C CA . ASP A 1 74 ? 1.308 -13.019 0.851 1.00 98.06 74 ASP A CA 1
ATOM 585 C C . ASP A 1 74 ? 0.219 -12.608 -0.158 1.00 98.06 74 ASP A C 1
ATOM 587 O O . ASP A 1 74 ? -0.831 -13.250 -0.253 1.00 98.06 74 ASP A O 1
ATOM 591 N N . GLN A 1 75 ? 0.455 -11.550 -0.939 1.00 97.56 75 GLN A N 1
ATOM 592 C CA . GLN A 1 75 ? -0.465 -11.053 -1.963 1.00 97.56 75 GLN A CA 1
ATOM 593 C C . GLN A 1 75 ? -1.856 -10.688 -1.410 1.00 97.56 75 GLN A C 1
ATOM 595 O O . GLN A 1 75 ? -2.890 -10.881 -2.063 1.00 97.56 75 GLN A O 1
ATOM 600 N N . VAL A 1 76 ? -1.896 -10.096 -0.213 1.00 97.88 76 VAL A N 1
ATOM 601 C CA . VAL A 1 76 ? -3.118 -9.523 0.362 1.00 97.88 76 VAL A CA 1
ATOM 602 C C . VAL A 1 76 ? -3.519 -8.288 -0.441 1.00 97.88 76 VAL A C 1
ATOM 604 O O . VAL A 1 76 ? -2.721 -7.374 -0.681 1.00 97.88 76 VAL A O 1
ATOM 607 N N . LEU A 1 77 ? -4.779 -8.230 -0.883 1.00 97.44 77 LEU A N 1
ATOM 608 C CA . LEU A 1 77 ? -5.264 -7.095 -1.666 1.00 97.44 77 LEU A CA 1
ATOM 609 C C . LEU A 1 77 ? -5.130 -5.796 -0.857 1.00 97.44 77 LEU A C 1
ATOM 611 O O . LEU A 1 77 ? -5.511 -5.778 0.313 1.00 97.44 77 LEU A O 1
ATOM 615 N N . PRO A 1 78 ? -4.718 -4.668 -1.473 1.00 97.50 78 PRO A N 1
ATOM 616 C CA . PRO A 1 78 ? -4.543 -3.413 -0.742 1.00 97.50 78 PRO A CA 1
ATOM 617 C C . PRO A 1 78 ? -5.777 -2.969 0.052 1.00 97.50 78 PRO A C 1
ATOM 619 O O . PRO A 1 78 ? -5.673 -2.374 1.121 1.00 97.50 78 PRO A O 1
ATOM 622 N N . ARG A 1 79 ? -6.972 -3.255 -0.484 1.00 95.81 79 ARG A N 1
ATOM 623 C CA . ARG A 1 79 ? -8.238 -2.951 0.188 1.00 95.81 79 ARG A CA 1
ATOM 624 C C . ARG A 1 79 ? -8.435 -3.804 1.436 1.00 95.81 79 ARG A C 1
ATOM 626 O O . ARG A 1 79 ? -8.937 -3.268 2.415 1.00 95.81 79 ARG A O 1
ATOM 633 N N . ASP A 1 80 ? -8.088 -5.080 1.374 1.00 96.19 80 ASP A N 1
ATOM 634 C CA . ASP A 1 80 ? -8.311 -6.021 2.468 1.00 96.19 80 ASP A CA 1
ATOM 635 C C . ASP A 1 80 ? -7.294 -5.757 3.579 1.00 96.19 80 ASP A C 1
ATOM 637 O O . ASP A 1 80 ? -7.698 -5.553 4.718 1.00 96.19 80 ASP A O 1
ATOM 641 N N . ALA A 1 81 ? -6.021 -5.536 3.225 1.00 96.75 81 ALA A N 1
ATOM 642 C CA . ALA A 1 81 ? -5.008 -5.064 4.165 1.00 96.75 81 ALA A CA 1
ATOM 643 C C . ALA A 1 81 ? -5.441 -3.756 4.854 1.00 96.75 81 ALA A C 1
ATOM 645 O O . ALA A 1 81 ? -5.358 -3.644 6.071 1.00 96.75 81 ALA A O 1
ATOM 646 N N . ALA A 1 82 ? -5.968 -2.772 4.117 1.00 96.12 82 ALA A N 1
ATOM 647 C CA . ALA A 1 82 ? -6.474 -1.540 4.726 1.00 96.12 82 ALA A CA 1
ATOM 648 C C . ALA A 1 82 ? -7.640 -1.783 5.704 1.00 96.12 82 ALA A C 1
ATOM 650 O O . ALA A 1 82 ? -7.681 -1.152 6.755 1.00 96.12 82 ALA A O 1
ATOM 651 N N . LEU A 1 83 ? -8.583 -2.672 5.373 1.00 94.81 83 LEU A N 1
ATOM 652 C CA . LEU A 1 83 ? -9.713 -3.001 6.252 1.00 94.81 83 LEU A CA 1
ATOM 653 C C . LEU A 1 83 ? -9.242 -3.715 7.525 1.00 94.81 83 LEU A C 1
ATOM 655 O O . LEU A 1 83 ? -9.657 -3.336 8.613 1.00 94.81 83 LEU A O 1
ATOM 659 N N . GLU A 1 84 ? -8.324 -4.675 7.402 1.00 94.56 84 GLU A N 1
ATOM 660 C CA . GLU A 1 84 ? -7.699 -5.344 8.55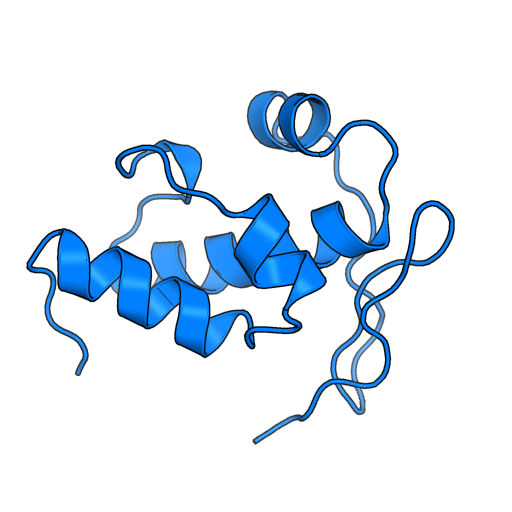0 1.00 94.56 84 GLU A CA 1
ATOM 661 C C . GLU A 1 84 ? -7.013 -4.341 9.483 1.00 94.56 84 GLU A C 1
ATOM 663 O O . GLU A 1 84 ? -7.307 -4.326 10.672 1.00 94.56 84 GLU A O 1
ATOM 668 N N . ALA A 1 85 ? -6.194 -3.428 8.938 1.00 94.75 85 ALA A N 1
ATOM 669 C CA . ALA A 1 85 ? -5.521 -2.395 9.738 1.00 94.75 85 ALA A CA 1
ATOM 670 C C . ALA A 1 85 ? -6.523 -1.524 10.498 1.00 94.75 85 ALA A C 1
ATOM 672 O O . ALA A 1 85 ? -6.322 -1.188 11.656 1.00 94.75 85 ALA A O 1
ATOM 673 N N . LEU A 1 86 ? -7.614 -1.139 9.840 1.00 94.38 86 LEU A N 1
ATOM 674 C CA . LEU A 1 86 ? -8.649 -0.335 10.473 1.00 94.38 86 LEU A CA 1
ATOM 675 C C . LEU A 1 86 ? -9.410 -1.127 11.543 1.00 94.38 86 LEU A C 1
ATOM 677 O O . LEU A 1 86 ? -9.779 -0.559 12.567 1.00 94.38 86 LEU A O 1
ATOM 681 N N . ALA A 1 87 ? -9.656 -2.416 11.309 1.00 93.06 87 ALA A N 1
ATOM 682 C CA . ALA A 1 87 ? -10.393 -3.271 12.230 1.00 93.06 87 ALA A CA 1
ATOM 683 C C . ALA A 1 87 ? -9.598 -3.528 13.516 1.00 93.06 87 ALA A C 1
ATOM 685 O O . ALA A 1 87 ? -10.177 -3.447 14.600 1.00 93.06 87 ALA A O 1
ATOM 686 N N . ASP A 1 88 ? -8.289 -3.762 13.398 1.00 92.00 88 ASP A N 1
ATOM 687 C CA . ASP A 1 88 ? -7.380 -3.962 14.534 1.00 92.00 88 ASP A CA 1
ATOM 688 C C . ASP A 1 88 ? -7.351 -2.738 15.466 1.00 92.00 88 ASP A C 1
ATOM 690 O O . ASP A 1 88 ? -7.314 -2.874 16.688 1.00 92.00 88 ASP A O 1
ATOM 694 N N . GLU A 1 89 ? -7.487 -1.541 14.891 1.00 91.44 89 GLU A N 1
ATOM 695 C CA . GLU A 1 89 ? -7.531 -0.262 15.610 1.00 91.44 89 GLU A CA 1
ATOM 696 C C . GLU A 1 89 ? -8.946 0.149 16.068 1.00 91.44 89 GLU A C 1
ATOM 698 O O . GLU A 1 89 ? -9.142 1.215 16.656 1.00 91.44 89 GLU A O 1
ATOM 703 N N . GLY A 1 90 ? -9.961 -0.683 15.810 1.00 91.00 90 GLY A N 1
ATOM 704 C CA . GLY A 1 90 ? -11.345 -0.445 16.232 1.00 91.00 90 GLY A CA 1
ATOM 705 C C . GLY A 1 90 ? -12.124 0.564 15.380 1.00 91.00 90 GLY A C 1
ATOM 706 O O . GLY A 1 90 ? -13.159 1.068 15.827 1.00 91.00 90 GLY A O 1
ATOM 707 N N . TRP A 1 91 ? -11.669 0.865 14.160 1.00 86.25 91 TRP A N 1
ATOM 708 C CA . TRP A 1 91 ? -12.392 1.740 13.237 1.00 86.25 91 TRP A CA 1
ATOM 709 C C . TRP A 1 91 ? -13.556 1.019 12.533 1.00 86.25 91 TRP A C 1
ATOM 711 O O . TRP A 1 91 ? -13.446 -0.168 12.201 1.00 86.25 91 TRP A O 1
ATOM 721 N N . PRO A 1 92 ? -14.662 1.736 12.241 1.00 75.31 92 PRO A N 1
ATOM 722 C CA . PRO A 1 92 ? -15.775 1.203 11.455 1.00 75.31 92 PRO A CA 1
ATOM 723 C C . PRO A 1 92 ? -15.338 0.795 10.035 1.00 75.31 92 PRO A C 1
ATOM 725 O O . PRO A 1 92 ? -14.432 1.398 9.455 1.00 75.31 92 PRO A O 1
ATOM 728 N N . GLN A 1 93 ? -15.978 -0.237 9.477 1.00 68.38 93 GLN A N 1
ATOM 729 C CA . GL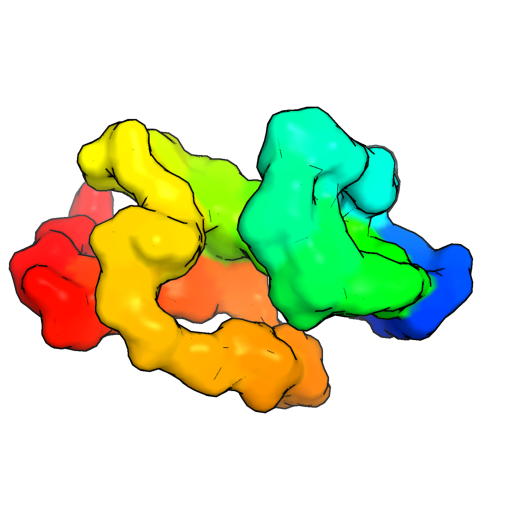N A 1 93 ? -15.587 -0.903 8.216 1.00 68.38 93 GLN A CA 1
ATOM 730 C C . GLN A 1 93 ? -16.579 -0.664 7.060 1.00 68.38 93 GLN A C 1
ATOM 732 O O . GLN A 1 93 ? -16.397 -1.198 5.960 1.00 68.38 93 GLN A O 1
ATOM 737 N N . ASP A 1 94 ? -17.634 0.096 7.342 1.00 64.31 94 ASP A N 1
ATOM 738 C CA . ASP A 1 94 ? -18.843 0.330 6.549 1.00 64.31 94 ASP A CA 1
ATOM 739 C C . ASP A 1 94 ? -18.702 1.395 5.445 1.00 64.31 94 ASP A C 1
ATOM 741 O O . ASP A 1 94 ? -18.025 2.430 5.646 1.00 64.31 94 ASP A O 1
#

pLDDT: mean 94.21, std 7.65, range [50.91, 98.62]

Organism: Gluconacetobacter diazotrophicus (NCBI:txid33996)

Foldseek 3Di:
DFAWPDLAWLPGATGTHPDDGQFDDCPPVVLCVVCPSTRSLSSLQVLLQVLQCVQPVGGPVVADDDPSVVCSVVVPHSNRVNLVSCVVVPHDND

Secondary structure (DSSP, 8-state):
---EEE---SSS-BEETTS--B---TTSHHHHHHTTT-HHHHHHHHHHHHHHHHHHS--GGGSPP--HHHHHHTT--HHHHHHHHHHHTT----

Radius of gyration: 12.51 Å; chains: 1; bounding box: 33×26×33 Å

Sequence (94 aa):
MSGVDSWGDVDAPFQFAGRQPITRDDSDPMMASYTSDHLGFHGWLRAVDRAISRRIGIGVFDLPDRCWRDAYDDQVLPRDAALEALADEGWPQD